Protein AF-A0A9E4ILX6-F1 (afdb_monomer_lite)

Sequence (153 aa):
LDAAVLVVVVAWWTDFLDGRLARKAHRETRLKDWDLRADACLASAMGLGLGLAGYFSWWLVAPLAAVVVANSIRPSNLAVVMAGIGFQYTMFILAMRLWADLWWVSVLHVIIFLVAGWRRLWDVLFPAFWESSGVLVPGRRRHRRLVVDDRAE

Foldseek 3Di:
DVVVLVVVLVVVVVVVVCVVVCLVVVHDDPCVLVVQQVLLVQLLVLLCVCCVVVVDPNVVSVVLSVLSNVCSNPVPFLLSSVVSVVSSLVSSLVSCVVPHPVSVVSVVSVVCCCVVCVCVCVVPSVVSNVVRVVPVPPDDDDDDPPPPPSPPD

Radius of gyration: 16.55 Å; chains: 1; bounding box: 35×44×38 Å

Structure (mmCIF, N/CA/C/O backbone):
data_AF-A0A9E4ILX6-F1
#
_entry.id   AF-A0A9E4ILX6-F1
#
loop_
_atom_site.group_PDB
_atom_site.id
_atom_site.type_symbol
_atom_site.label_atom_id
_atom_site.label_alt_id
_atom_site.label_comp_id
_atom_site.label_asym_id
_atom_site.label_entity_id
_atom_site.label_seq_id
_atom_site.pdbx_PDB_ins_code
_atom_site.Cartn_x
_atom_site.Cartn_y
_atom_site.Cartn_z
_atom_site.occupancy
_atom_site.B_iso_or_equiv
_atom_site.auth_seq_id
_atom_site.auth_comp_id
_atom_site.auth_asym_id
_atom_site.auth_atom_id
_atom_site.pdbx_PDB_model_num
ATOM 1 N N . LEU A 1 1 ? 8.713 -14.358 -12.455 1.00 67.44 1 LEU A N 1
ATOM 2 C CA . LEU A 1 1 ? 8.162 -13.127 -11.849 1.00 67.44 1 LEU A CA 1
ATOM 3 C C . LEU A 1 1 ? 6.789 -13.398 -11.237 1.00 67.44 1 LEU A C 1
ATOM 5 O O . LEU A 1 1 ? 6.551 -12.992 -10.109 1.00 67.44 1 LEU A O 1
ATOM 9 N N . ASP A 1 2 ? 5.958 -14.195 -11.909 1.00 71.81 2 ASP A N 1
ATOM 10 C CA . ASP A 1 2 ? 4.592 -14.553 -11.489 1.00 71.81 2 ASP A CA 1
ATOM 11 C C . ASP A 1 2 ? 4.491 -15.209 -10.103 1.00 71.81 2 ASP A C 1
ATOM 13 O O . ASP A 1 2 ? 3.575 -14.914 -9.344 1.00 71.81 2 ASP A O 1
ATOM 17 N N . ALA A 1 3 ? 5.467 -16.036 -9.709 1.00 77.00 3 ALA A N 1
ATOM 18 C CA . ALA A 1 3 ? 5.494 -16.625 -8.367 1.00 77.00 3 ALA A CA 1
ATOM 19 C C . ALA A 1 3 ? 5.622 -15.565 -7.256 1.00 77.00 3 ALA A C 1
ATOM 21 O O . ALA A 1 3 ? 4.958 -15.674 -6.231 1.00 77.00 3 ALA A O 1
ATOM 22 N N . ALA A 1 4 ? 6.422 -14.513 -7.465 1.00 75.00 4 ALA A N 1
ATOM 23 C CA . ALA A 1 4 ? 6.545 -13.419 -6.501 1.00 75.00 4 ALA A CA 1
ATOM 24 C C . ALA A 1 4 ? 5.233 -12.626 -6.387 1.00 75.00 4 ALA A C 1
ATOM 26 O O . ALA A 1 4 ? 4.855 -12.220 -5.293 1.00 75.00 4 ALA A O 1
ATOM 27 N N . VAL A 1 5 ? 4.505 -12.474 -7.499 1.00 72.88 5 VAL A N 1
ATOM 28 C CA . VAL A 1 5 ? 3.171 -11.853 -7.524 1.00 72.88 5 VAL A CA 1
ATOM 29 C C . VAL A 1 5 ? 2.196 -12.639 -6.667 1.00 72.88 5 VAL A C 1
ATOM 31 O O . VAL A 1 5 ? 1.542 -12.070 -5.797 1.00 72.88 5 VAL A O 1
ATOM 34 N N . LEU A 1 6 ? 2.126 -13.951 -6.889 1.00 78.88 6 LEU A N 1
ATOM 35 C CA . LEU A 1 6 ? 1.248 -14.829 -6.126 1.00 78.88 6 LEU A CA 1
ATOM 36 C C . LEU A 1 6 ? 1.603 -14.802 -4.641 1.00 78.88 6 LEU A C 1
ATOM 38 O O . LEU A 1 6 ? 0.703 -14.707 -3.816 1.00 78.88 6 LEU A O 1
ATOM 42 N N . VAL A 1 7 ? 2.894 -14.799 -4.298 1.00 84.62 7 VAL A N 1
ATOM 43 C CA . VAL A 1 7 ? 3.347 -14.677 -2.906 1.00 84.62 7 VAL A CA 1
ATOM 44 C C . VAL A 1 7 ? 2.884 -13.360 -2.279 1.00 84.62 7 VAL A C 1
ATOM 46 O O . VAL A 1 7 ? 2.348 -13.394 -1.176 1.00 84.62 7 VAL A O 1
ATOM 49 N N . VAL A 1 8 ? 3.022 -12.221 -2.966 1.00 82.38 8 VAL A N 1
ATOM 50 C CA . VAL A 1 8 ? 2.567 -10.916 -2.445 1.00 82.38 8 VAL A CA 1
ATOM 51 C C . VAL A 1 8 ? 1.045 -10.871 -2.296 1.00 82.38 8 VAL A C 1
ATOM 53 O O . VAL A 1 8 ? 0.542 -10.459 -1.254 1.00 82.38 8 VAL A O 1
ATOM 56 N N . VAL A 1 9 ? 0.298 -11.343 -3.298 1.00 83.75 9 VAL A N 1
ATOM 57 C CA . VAL A 1 9 ? -1.174 -11.384 -3.250 1.00 83.75 9 VAL A CA 1
ATOM 58 C C . VAL A 1 9 ? -1.658 -12.275 -2.108 1.00 83.75 9 VAL A C 1
ATOM 60 O O . VAL A 1 9 ? -2.553 -11.875 -1.364 1.00 83.75 9 VAL A O 1
ATOM 63 N N . VAL A 1 10 ? -1.059 -13.458 -1.948 1.00 85.62 10 VAL A N 1
ATOM 64 C CA . VAL A 1 10 ? -1.377 -14.381 -0.853 1.00 85.62 10 VAL A CA 1
ATOM 65 C C . VAL A 1 10 ? -1.015 -13.758 0.491 1.00 85.62 10 VAL A C 1
ATOM 67 O O . VAL A 1 10 ? -1.835 -13.832 1.399 1.00 85.62 10 VAL A O 1
ATOM 70 N N . ALA A 1 11 ? 0.141 -13.098 0.610 1.00 84.88 11 ALA A N 1
ATOM 71 C CA . ALA A 1 11 ? 0.553 -12.419 1.837 1.00 84.88 11 ALA A CA 1
ATOM 72 C C . ALA A 1 11 ? -0.459 -11.339 2.258 1.00 84.88 11 ALA A C 1
ATOM 74 O O . ALA A 1 11 ? -0.912 -11.332 3.404 1.00 84.88 11 ALA A O 1
ATOM 75 N N . TRP A 1 12 ? -0.901 -10.491 1.327 1.00 86.75 12 TRP A N 1
ATOM 76 C CA . TRP A 1 12 ? -1.941 -9.501 1.613 1.00 86.75 12 TRP A CA 1
ATOM 77 C C . TRP A 1 12 ? -3.296 -10.138 1.935 1.00 86.75 12 TRP A C 1
ATOM 79 O O . TRP A 1 12 ? -4.008 -9.665 2.817 1.00 86.75 12 TRP A O 1
ATOM 89 N N . TRP A 1 13 ? -3.672 -11.234 1.270 1.00 85.75 13 TRP A N 1
ATOM 90 C CA . TRP A 1 13 ? -4.895 -11.965 1.624 1.00 85.75 13 TRP A CA 1
ATOM 91 C C . TRP A 1 13 ? -4.824 -12.541 3.036 1.00 85.75 13 TRP A C 1
ATOM 93 O O . TRP A 1 13 ? -5.797 -12.431 3.783 1.00 85.75 13 TRP A O 1
ATOM 103 N N . THR A 1 14 ? -3.689 -13.127 3.417 1.00 84.94 14 THR A N 1
ATOM 104 C CA . THR A 1 14 ? -3.496 -13.647 4.773 1.00 84.94 14 THR A CA 1
ATOM 105 C C . THR A 1 14 ? -3.545 -12.541 5.816 1.00 84.94 14 THR A C 1
ATOM 107 O O . THR A 1 14 ? -4.184 -12.739 6.845 1.00 84.94 14 THR A O 1
ATOM 110 N N . ASP A 1 15 ? -2.972 -11.374 5.526 1.00 81.88 15 ASP A N 1
ATOM 111 C CA . ASP A 1 15 ? -2.997 -10.228 6.434 1.00 81.88 15 ASP A CA 1
ATOM 112 C C . ASP A 1 15 ? -4.426 -9.690 6.652 1.00 81.88 15 ASP A C 1
ATOM 114 O O . ASP A 1 15 ? -4.915 -9.570 7.780 1.00 81.88 15 ASP A O 1
ATOM 118 N N . PHE A 1 16 ? -5.184 -9.515 5.566 1.00 81.62 16 PHE A N 1
ATOM 119 C CA . PHE A 1 16 ? -6.585 -9.102 5.654 1.00 81.62 16 PHE A CA 1
ATOM 120 C C . PHE A 1 16 ? -7.452 -10.080 6.446 1.00 81.62 16 PHE A C 1
ATOM 122 O O . PHE A 1 16 ? -8.331 -9.666 7.217 1.00 81.62 16 PHE A O 1
ATOM 129 N N . LEU A 1 17 ? -7.232 -11.380 6.244 1.00 83.12 17 LEU A N 1
ATOM 130 C CA . LEU A 1 17 ? -7.958 -12.425 6.955 1.00 83.12 17 LEU A CA 1
ATOM 131 C C . LEU A 1 17 ? -7.575 -12.467 8.436 1.00 83.12 17 LEU A C 1
ATOM 133 O O . LEU A 1 17 ? -8.489 -12.530 9.260 1.00 83.12 17 LEU A O 1
ATOM 137 N N . ASP A 1 18 ? -6.288 -12.366 8.782 1.00 81.62 18 ASP A N 1
ATOM 138 C CA . ASP A 1 18 ? -5.831 -12.285 10.177 1.00 81.62 18 ASP A CA 1
ATOM 139 C C . ASP A 1 18 ? -6.491 -11.095 10.882 1.00 81.62 18 ASP A C 1
ATOM 141 O O . ASP A 1 18 ? -7.181 -11.267 11.888 1.00 81.62 18 ASP A O 1
ATOM 145 N N . GLY A 1 19 ? -6.453 -9.906 10.274 1.00 75.38 19 GLY A N 1
ATOM 146 C CA . GLY A 1 19 ? -7.107 -8.725 10.835 1.00 75.38 19 GLY A CA 1
ATOM 147 C C . GLY A 1 19 ? -8.608 -8.924 11.099 1.00 75.38 19 GLY A C 1
ATOM 148 O O . GLY A 1 19 ? -9.125 -8.477 12.128 1.00 75.38 19 GLY A O 1
ATOM 149 N N . ARG A 1 20 ? -9.342 -9.604 10.205 1.00 77.00 20 ARG A N 1
ATOM 150 C CA . ARG A 1 20 ? -10.770 -9.921 10.425 1.00 77.00 20 ARG A CA 1
ATOM 151 C C . ARG A 1 20 ? -10.973 -10.956 11.528 1.00 77.00 20 ARG A C 1
ATOM 153 O O . ARG A 1 20 ? -11.911 -10.814 12.313 1.00 77.00 20 ARG A O 1
ATOM 160 N N . LEU A 1 21 ? -10.144 -11.993 11.570 1.00 81.56 21 LEU A N 1
ATOM 161 C CA . LEU A 1 21 ? -10.230 -13.057 12.569 1.00 81.56 21 LEU A CA 1
ATOM 162 C C . LEU A 1 21 ? -9.880 -12.538 13.967 1.00 81.56 21 LEU A C 1
ATOM 164 O O . LEU A 1 21 ? -10.602 -12.836 14.917 1.00 81.56 21 LEU A O 1
ATOM 168 N N . ALA A 1 22 ? -8.854 -11.698 14.084 1.00 80.31 22 ALA A N 1
ATOM 169 C CA . ALA A 1 22 ? -8.456 -11.041 15.322 1.00 80.31 22 ALA A CA 1
ATOM 170 C C . ALA A 1 22 ? -9.582 -10.175 15.908 1.00 80.31 22 ALA A C 1
ATOM 172 O O . ALA A 1 22 ? -9.896 -10.289 17.096 1.00 80.31 22 ALA A O 1
ATOM 173 N N . ARG A 1 23 ? -10.263 -9.385 15.060 1.00 78.06 23 ARG A N 1
ATOM 174 C CA . ARG A 1 23 ? -11.434 -8.587 15.467 1.00 78.06 23 ARG A CA 1
ATOM 175 C C . ARG A 1 23 ? -12.588 -9.461 15.949 1.00 78.06 23 ARG A C 1
ATOM 177 O O . ARG A 1 23 ? -13.114 -9.216 17.030 1.00 78.06 23 ARG A O 1
ATOM 184 N N . LYS A 1 24 ? -12.924 -10.526 15.210 1.00 81.25 24 LYS A N 1
ATOM 185 C CA . LYS A 1 24 ? -13.954 -11.496 15.629 1.00 81.25 24 LYS A CA 1
ATOM 186 C C . LYS A 1 24 ? -13.611 -12.205 16.939 1.00 81.25 24 LYS A C 1
ATOM 188 O O . LYS A 1 24 ? -14.508 -12.572 17.687 1.00 81.25 24 LYS A O 1
ATOM 193 N N . ALA A 1 25 ? -12.327 -12.419 17.206 1.00 83.75 25 ALA A N 1
ATOM 194 C CA . ALA A 1 25 ? -11.853 -13.052 18.428 1.00 83.75 25 ALA A CA 1
ATOM 195 C C . ALA A 1 25 ? -11.680 -12.068 19.600 1.00 83.75 25 ALA A C 1
ATOM 197 O O . ALA A 1 25 ? -11.290 -12.508 20.681 1.00 83.75 25 ALA A O 1
ATOM 198 N N . HIS A 1 26 ? -11.924 -10.764 19.400 1.00 76.69 26 HIS A N 1
ATOM 199 C CA . HIS A 1 26 ? -11.624 -9.689 20.356 1.00 76.69 26 HIS A CA 1
ATOM 200 C C . HIS A 1 26 ? -10.191 -9.760 20.917 1.00 76.69 26 HIS A C 1
ATOM 202 O O . HIS A 1 26 ? -9.952 -9.496 22.097 1.00 76.69 26 HIS A O 1
ATOM 208 N N . ARG A 1 27 ? -9.225 -10.158 20.079 1.00 77.12 27 ARG A N 1
ATOM 209 C CA . ARG A 1 27 ? -7.813 -10.279 20.458 1.00 77.12 27 ARG A CA 1
ATOM 210 C C . ARG A 1 27 ? -6.978 -9.296 19.659 1.00 77.12 27 ARG A C 1
ATOM 212 O O . ARG A 1 27 ? -7.045 -9.273 18.436 1.00 77.12 27 ARG A O 1
ATOM 219 N N . GLU A 1 28 ? -6.150 -8.525 20.352 1.00 66.62 28 GLU A N 1
ATOM 220 C CA . GLU A 1 28 ? -5.140 -7.702 19.693 1.00 66.62 28 GLU A CA 1
ATOM 221 C C . GLU A 1 28 ? -4.014 -8.581 19.135 1.00 66.62 28 GLU A C 1
ATOM 223 O O . GLU A 1 28 ? -3.480 -9.460 19.822 1.00 66.62 28 GLU A O 1
ATOM 228 N N . THR A 1 29 ? -3.635 -8.340 17.879 1.00 65.00 29 THR A N 1
ATOM 229 C CA . THR A 1 29 ? -2.460 -8.972 17.277 1.00 65.00 29 THR A CA 1
ATOM 230 C C . THR A 1 29 ? -1.199 -8.288 17.799 1.00 65.00 29 THR A C 1
ATOM 232 O O . THR A 1 29 ? -1.069 -7.065 17.782 1.00 65.00 29 THR A O 1
ATOM 235 N N . ARG A 1 30 ? -0.210 -9.077 18.239 1.00 67.12 30 ARG A N 1
ATOM 236 C CA . ARG A 1 30 ? 1.100 -8.550 18.678 1.00 67.12 30 ARG A CA 1
ATOM 237 C C . ARG A 1 30 ? 1.887 -7.867 17.548 1.00 67.12 30 ARG A C 1
ATOM 239 O O . ARG A 1 30 ? 2.872 -7.191 17.816 1.00 67.12 30 ARG A O 1
ATOM 246 N N . LEU A 1 31 ? 1.464 -8.067 16.298 1.00 67.56 31 LEU A N 1
ATOM 247 C CA . LEU A 1 31 ? 2.103 -7.550 15.087 1.00 67.56 31 LEU A CA 1
ATOM 248 C C . LEU A 1 31 ? 1.439 -6.280 14.530 1.00 67.56 31 LEU A C 1
ATOM 250 O O . LEU A 1 31 ? 1.881 -5.787 13.497 1.00 67.56 31 LEU A O 1
ATOM 254 N N . LYS A 1 32 ? 0.436 -5.709 15.214 1.00 69.94 32 LYS A N 1
ATOM 255 C CA . LYS A 1 32 ? -0.336 -4.545 14.738 1.00 69.94 32 LYS A CA 1
ATOM 256 C C . LYS A 1 32 ? 0.532 -3.354 14.301 1.00 69.94 32 LYS A C 1
ATOM 258 O O . LYS A 1 32 ? 0.232 -2.710 13.305 1.00 69.94 32 LYS A O 1
ATOM 263 N N . ASP A 1 33 ? 1.633 -3.091 15.006 1.00 70.00 33 ASP A N 1
ATOM 264 C CA . ASP A 1 33 ? 2.547 -1.982 14.682 1.00 70.00 33 ASP A CA 1
ATOM 265 C C . ASP A 1 33 ? 3.510 -2.292 13.524 1.00 70.00 33 ASP A C 1
ATOM 267 O O . ASP A 1 33 ? 4.117 -1.380 12.954 1.00 70.00 33 ASP A O 1
ATOM 271 N N . TRP A 1 34 ? 3.697 -3.572 13.201 1.00 78.62 34 TRP A N 1
ATOM 272 C CA . TRP A 1 34 ? 4.588 -4.024 12.133 1.00 78.62 34 TRP A CA 1
ATOM 273 C C . TRP A 1 34 ? 3.894 -4.103 10.784 1.00 78.62 34 TRP A C 1
ATOM 275 O O . TRP A 1 34 ? 4.568 -3.918 9.777 1.00 78.62 34 TRP A O 1
ATOM 285 N N . ASP A 1 35 ? 2.580 -4.303 10.778 1.00 77.50 35 ASP A N 1
ATOM 286 C CA . ASP A 1 35 ? 1.757 -4.400 9.576 1.00 77.50 35 ASP A CA 1
ATOM 287 C C . ASP A 1 35 ? 1.927 -3.165 8.667 1.00 77.50 35 ASP A C 1
ATOM 289 O O . ASP A 1 35 ? 2.536 -3.230 7.597 1.00 77.50 35 ASP A O 1
ATOM 293 N N . LEU A 1 36 ? 1.600 -1.978 9.192 1.00 78.06 36 LEU A N 1
ATOM 294 C CA . LEU A 1 36 ? 1.747 -0.712 8.461 1.00 78.06 36 LEU A CA 1
ATOM 295 C C . LEU A 1 36 ? 3.192 -0.438 7.997 1.00 78.06 36 LEU A C 1
ATOM 297 O O . LEU A 1 36 ? 3.417 0.214 6.975 1.00 78.06 36 LEU A O 1
ATOM 301 N N . ARG A 1 37 ? 4.192 -0.902 8.756 1.00 83.94 37 ARG A N 1
ATOM 302 C CA . ARG A 1 37 ? 5.613 -0.718 8.415 1.00 83.94 37 ARG A CA 1
ATOM 303 C C . ARG A 1 37 ? 6.047 -1.660 7.300 1.00 83.94 37 ARG A C 1
ATOM 305 O O . ARG A 1 37 ? 6.794 -1.233 6.421 1.00 83.94 37 ARG A O 1
ATOM 312 N N . ALA A 1 38 ? 5.600 -2.912 7.343 1.00 82.62 38 ALA A N 1
ATOM 313 C CA . ALA A 1 38 ? 5.873 -3.906 6.317 1.00 82.62 38 ALA A CA 1
ATOM 314 C C . ALA A 1 38 ? 5.263 -3.470 4.981 1.00 82.62 38 ALA A C 1
ATOM 316 O O . ALA A 1 38 ? 5.972 -3.441 3.972 1.00 82.62 38 ALA A O 1
ATOM 317 N N . ASP A 1 39 ? 4.013 -3.010 5.008 1.00 82.75 39 ASP A N 1
ATOM 318 C CA . ASP A 1 39 ? 3.318 -2.463 3.846 1.00 82.75 39 ASP A CA 1
ATOM 319 C C . ASP A 1 39 ? 4.030 -1.239 3.259 1.00 82.75 39 ASP A C 1
ATOM 321 O O . ASP A 1 39 ? 4.336 -1.194 2.064 1.00 82.75 39 ASP A O 1
ATOM 325 N N . ALA A 1 40 ? 4.402 -0.276 4.106 1.00 83.50 40 ALA A N 1
ATOM 326 C CA . ALA A 1 40 ? 5.146 0.906 3.680 1.00 83.50 40 ALA A CA 1
ATOM 327 C C . ALA A 1 40 ? 6.519 0.565 3.073 1.00 83.50 40 ALA A C 1
ATOM 329 O O . ALA A 1 40 ? 6.929 1.186 2.084 1.00 83.50 40 ALA A O 1
ATOM 330 N N . CYS A 1 41 ? 7.231 -0.413 3.641 1.00 86.12 41 CYS A N 1
ATOM 331 C CA . CYS A 1 41 ? 8.501 -0.899 3.102 1.00 86.12 41 CYS A CA 1
ATOM 332 C C . CYS A 1 41 ? 8.312 -1.569 1.740 1.00 86.12 41 CYS A C 1
ATOM 334 O O . CYS A 1 41 ? 9.049 -1.249 0.807 1.00 86.12 41 CYS A O 1
ATOM 336 N N . LEU A 1 42 ? 7.320 -2.454 1.608 1.00 84.44 42 LEU A N 1
ATOM 337 C CA . LEU A 1 42 ? 7.017 -3.1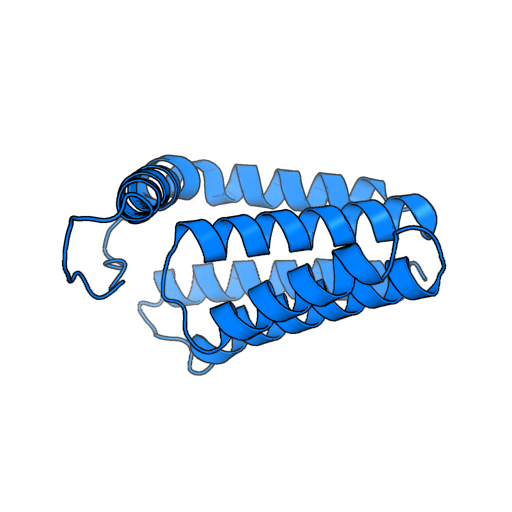31 0.350 1.00 84.44 42 LEU A CA 1
ATOM 338 C C . LEU A 1 42 ? 6.657 -2.113 -0.740 1.00 84.44 42 LEU A C 1
ATOM 340 O O . LEU A 1 42 ? 7.264 -2.125 -1.811 1.00 84.44 42 LEU A O 1
ATOM 344 N N . ALA A 1 43 ? 5.753 -1.177 -0.443 1.00 82.81 43 ALA A N 1
ATOM 345 C CA . ALA A 1 43 ? 5.355 -0.097 -1.347 1.00 82.81 43 ALA A CA 1
ATOM 346 C C . ALA A 1 43 ? 6.556 0.717 -1.849 1.00 82.81 43 ALA A C 1
ATOM 348 O O . ALA A 1 43 ? 6.713 0.969 -3.046 1.00 82.81 43 ALA A O 1
ATOM 349 N N . SER A 1 44 ? 7.423 1.106 -0.914 1.00 86.62 44 SER A N 1
ATOM 350 C CA . SER A 1 44 ? 8.612 1.909 -1.189 1.00 86.62 44 SER A CA 1
ATOM 351 C C . SER A 1 44 ? 9.625 1.144 -2.030 1.00 86.62 44 SER A C 1
ATOM 353 O O . SER A 1 44 ? 10.157 1.695 -2.992 1.00 86.62 44 SER A O 1
ATOM 355 N N . ALA A 1 45 ? 9.855 -0.134 -1.722 1.00 87.38 45 ALA A N 1
ATOM 356 C CA . ALA A 1 45 ? 10.745 -0.995 -2.492 1.00 87.38 45 ALA A CA 1
ATOM 357 C C . ALA A 1 45 ? 10.250 -1.181 -3.934 1.00 87.38 45 ALA A C 1
ATOM 359 O O . ALA A 1 45 ? 11.049 -1.089 -4.866 1.00 87.38 45 ALA A O 1
ATOM 360 N N . MET A 1 46 ? 8.941 -1.372 -4.137 1.00 85.69 46 MET A N 1
ATOM 361 C CA . MET A 1 46 ? 8.359 -1.483 -5.479 1.00 85.69 46 MET A CA 1
ATOM 362 C C . MET A 1 46 ? 8.497 -0.181 -6.266 1.00 85.69 46 MET A C 1
ATOM 364 O O . MET A 1 46 ? 8.951 -0.206 -7.409 1.00 85.69 46 MET A O 1
ATOM 368 N N . GLY A 1 47 ? 8.170 0.960 -5.652 1.00 85.31 47 GLY A N 1
ATOM 369 C CA . GLY A 1 47 ? 8.340 2.264 -6.287 1.00 85.31 47 GLY A CA 1
ATOM 370 C C . GLY A 1 47 ? 9.797 2.527 -6.676 1.00 85.31 47 GLY A C 1
ATOM 371 O O . GLY A 1 47 ? 10.081 2.877 -7.821 1.00 85.31 47 GLY A O 1
ATOM 372 N N . LEU A 1 48 ? 10.735 2.321 -5.748 1.00 88.06 48 LEU A N 1
ATOM 373 C CA . LEU A 1 48 ? 12.164 2.491 -6.017 1.00 88.06 48 LEU A CA 1
ATOM 374 C C . LEU A 1 48 ? 12.648 1.542 -7.118 1.00 88.06 48 LEU A C 1
ATOM 376 O O . LEU A 1 48 ? 13.378 1.979 -8.003 1.00 88.06 48 LEU A O 1
ATOM 380 N N . GLY A 1 49 ? 12.201 0.283 -7.116 1.00 85.69 49 GLY A N 1
ATOM 381 C CA . GLY A 1 49 ? 12.502 -0.679 -8.176 1.00 85.69 49 GLY A CA 1
ATOM 382 C C . GLY A 1 49 ? 12.022 -0.206 -9.551 1.00 85.69 49 GLY A C 1
ATOM 383 O O . GLY A 1 49 ? 12.785 -0.252 -10.515 1.00 85.69 49 GLY A O 1
ATOM 384 N N . LEU A 1 50 ? 10.800 0.329 -9.637 1.00 84.50 50 LEU A N 1
ATOM 385 C CA . LEU A 1 50 ? 10.270 0.911 -10.875 1.00 84.50 50 LEU A CA 1
ATOM 386 C C . LEU A 1 50 ? 11.033 2.167 -11.312 1.00 84.50 50 LEU A C 1
ATOM 388 O O . LEU A 1 50 ? 11.262 2.361 -12.506 1.00 84.50 50 LEU A O 1
ATOM 392 N N . GLY A 1 51 ? 11.447 3.004 -10.358 1.00 86.31 51 GLY A N 1
ATOM 393 C CA . GLY A 1 51 ? 12.272 4.181 -10.625 1.00 86.31 51 GLY A CA 1
ATOM 394 C C . GLY A 1 51 ? 13.659 3.815 -11.159 1.00 86.31 51 GLY A C 1
ATOM 395 O O . GLY A 1 51 ? 14.105 4.372 -12.159 1.00 86.31 51 GLY A O 1
ATOM 396 N N . LEU A 1 52 ? 14.319 2.832 -10.542 1.00 87.12 52 LEU A N 1
ATOM 397 C CA . LEU A 1 52 ? 15.622 2.320 -10.983 1.00 87.12 52 LEU A CA 1
ATOM 398 C C . LEU A 1 52 ? 15.547 1.635 -12.352 1.00 87.12 52 LEU A C 1
ATOM 400 O O . LEU A 1 52 ? 16.488 1.729 -13.134 1.00 87.12 52 LEU A O 1
ATOM 404 N N . ALA A 1 53 ? 14.423 0.992 -12.663 1.00 85.38 53 ALA A N 1
ATOM 405 C CA . ALA A 1 53 ? 14.165 0.412 -13.976 1.00 85.38 53 ALA A CA 1
ATOM 406 C C . ALA A 1 53 ? 13.763 1.452 -15.046 1.00 85.38 53 ALA A C 1
ATOM 408 O O . ALA A 1 53 ? 13.495 1.080 -16.186 1.00 85.38 53 ALA A O 1
ATOM 409 N N . GLY A 1 54 ? 13.722 2.745 -14.702 1.00 86.12 54 GLY A N 1
ATOM 410 C CA . GLY A 1 54 ? 13.481 3.839 -15.645 1.00 86.12 54 GLY A CA 1
ATOM 411 C C . GLY A 1 54 ? 12.012 4.083 -15.997 1.00 86.12 54 GLY A C 1
ATOM 412 O O . GLY A 1 54 ? 11.733 4.929 -16.843 1.00 86.12 54 GLY A O 1
ATOM 413 N N . TYR A 1 55 ? 11.065 3.397 -15.348 1.00 85.81 55 TYR A N 1
ATOM 414 C CA . TYR A 1 55 ? 9.631 3.619 -15.581 1.00 85.81 55 TYR A CA 1
ATOM 415 C C . TYR A 1 55 ? 9.130 4.923 -14.954 1.00 85.81 55 TYR A C 1
ATOM 417 O O . TYR A 1 55 ? 8.181 5.526 -15.450 1.00 85.81 55 TYR A O 1
ATOM 425 N N . PHE A 1 56 ? 9.778 5.372 -13.878 1.00 86.38 56 PHE A N 1
ATOM 426 C CA . PHE A 1 56 ? 9.485 6.638 -13.215 1.00 86.38 56 PHE A CA 1
ATOM 427 C C . PHE A 1 56 ? 10.765 7.408 -12.919 1.00 86.38 56 PHE A C 1
ATOM 429 O O . PHE A 1 56 ? 11.827 6.832 -12.695 1.00 86.38 56 PHE A O 1
ATOM 436 N N . SER A 1 57 ? 10.653 8.734 -12.851 1.00 87.88 57 SER A N 1
ATOM 437 C CA . SER A 1 57 ? 11.756 9.569 -12.384 1.00 87.88 57 SER A CA 1
ATOM 438 C C . SER A 1 57 ? 12.037 9.277 -10.910 1.00 87.88 57 SER A C 1
ATOM 440 O O . SER A 1 57 ? 11.173 9.471 -10.050 1.00 87.88 57 SER A O 1
ATOM 442 N N . TRP A 1 58 ? 13.252 8.825 -10.601 1.00 86.38 58 TRP A N 1
ATOM 443 C CA . TRP A 1 58 ? 13.649 8.475 -9.235 1.00 86.38 58 TRP A CA 1
ATOM 444 C C . TRP A 1 58 ? 13.535 9.661 -8.268 1.00 86.38 58 TRP A C 1
ATOM 446 O O . TRP A 1 58 ? 13.201 9.473 -7.100 1.00 86.38 58 TRP A O 1
ATOM 456 N N . TRP A 1 59 ? 13.716 10.885 -8.774 1.00 86.94 59 TRP A N 1
ATOM 457 C CA . TRP A 1 59 ? 13.533 12.133 -8.033 1.00 86.94 59 TRP A CA 1
ATOM 458 C C . TRP A 1 59 ? 12.105 12.337 -7.526 1.00 86.94 59 TRP A C 1
ATOM 460 O O . TRP A 1 59 ? 11.904 13.071 -6.568 1.00 86.94 59 TRP A O 1
ATOM 470 N N . LEU A 1 60 ? 11.114 11.711 -8.165 1.00 85.25 60 LEU A N 1
ATOM 471 C CA . LEU A 1 60 ? 9.714 11.767 -7.750 1.00 85.25 60 LEU A CA 1
ATOM 472 C C . LEU A 1 60 ? 9.375 10.613 -6.803 1.00 85.25 60 LEU A C 1
ATOM 474 O O . LEU A 1 60 ? 8.695 10.805 -5.798 1.00 85.25 60 LEU A O 1
ATOM 478 N N . VAL A 1 61 ? 9.886 9.416 -7.093 1.00 87.00 61 VAL A N 1
ATOM 479 C CA . VAL A 1 61 ? 9.549 8.217 -6.321 1.00 87.00 61 VAL A CA 1
ATOM 480 C C . VAL A 1 61 ? 10.274 8.159 -4.977 1.00 87.00 61 VAL A C 1
ATOM 482 O O . VAL A 1 61 ? 9.669 7.764 -3.983 1.00 87.00 61 VAL A O 1
ATOM 485 N N . ALA A 1 62 ? 11.537 8.588 -4.903 1.00 88.12 62 ALA A N 1
ATOM 486 C CA . ALA A 1 62 ? 12.308 8.529 -3.662 1.00 88.12 62 ALA A CA 1
ATOM 487 C C . ALA A 1 62 ? 11.734 9.429 -2.546 1.00 88.12 62 ALA A C 1
ATOM 489 O O . ALA A 1 62 ? 11.577 8.934 -1.426 1.00 88.12 62 ALA A O 1
ATOM 490 N N . PRO A 1 63 ? 11.335 10.694 -2.802 1.00 87.88 63 PRO A N 1
ATOM 491 C CA . PRO A 1 63 ? 10.660 11.505 -1.789 1.00 87.88 63 PRO A CA 1
ATOM 492 C C . PRO A 1 63 ? 9.314 10.920 -1.356 1.00 87.88 63 PRO A C 1
ATOM 494 O O . PRO A 1 63 ? 9.008 10.926 -0.166 1.00 87.88 63 PRO A O 1
ATOM 497 N N . LEU A 1 64 ? 8.523 10.379 -2.290 1.00 85.88 64 LEU A N 1
ATOM 498 C CA . LEU A 1 64 ? 7.240 9.741 -1.969 1.00 85.88 64 LEU A CA 1
ATOM 499 C C . LEU A 1 64 ? 7.432 8.513 -1.072 1.00 85.88 64 LEU A C 1
ATOM 501 O O . LEU A 1 64 ? 6.774 8.404 -0.039 1.00 85.88 64 LEU A O 1
ATOM 505 N N . ALA A 1 65 ? 8.382 7.641 -1.412 1.00 87.19 65 ALA A N 1
ATOM 506 C CA . ALA A 1 65 ? 8.763 6.500 -0.586 1.00 87.19 65 ALA A CA 1
ATOM 507 C C . ALA A 1 65 ? 9.206 6.944 0.820 1.00 87.19 65 ALA A C 1
ATOM 509 O O . ALA A 1 65 ? 8.740 6.402 1.821 1.00 87.19 65 ALA A O 1
ATOM 510 N N . ALA A 1 66 ? 10.037 7.988 0.916 1.00 88.12 66 ALA A N 1
ATOM 511 C CA . ALA A 1 66 ? 10.477 8.530 2.200 1.00 88.12 66 ALA A CA 1
ATOM 512 C C . ALA A 1 66 ? 9.304 9.044 3.053 1.00 88.12 66 ALA A C 1
ATOM 514 O O . ALA A 1 66 ? 9.265 8.780 4.255 1.00 88.12 66 ALA A O 1
ATOM 515 N N . VAL A 1 67 ? 8.326 9.727 2.447 1.00 86.56 67 VAL A N 1
ATOM 516 C CA . VAL A 1 67 ? 7.112 10.192 3.142 1.00 86.56 67 VAL A CA 1
ATOM 517 C C . VAL A 1 67 ? 6.276 9.014 3.645 1.00 86.56 67 VAL A C 1
ATOM 519 O O . VAL A 1 67 ? 5.833 9.032 4.795 1.00 86.56 67 VAL A O 1
ATOM 522 N N . VAL A 1 68 ? 6.092 7.976 2.825 1.00 85.69 68 VAL A N 1
ATOM 523 C CA . VAL A 1 68 ? 5.328 6.773 3.196 1.00 85.69 68 VAL A CA 1
ATOM 524 C C . VAL A 1 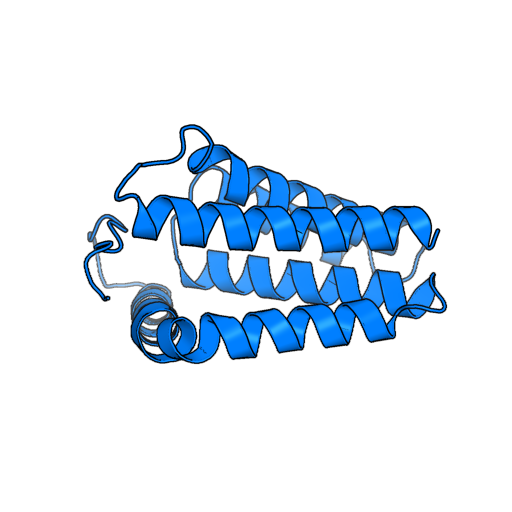68 ? 5.996 6.031 4.360 1.00 85.69 68 VAL A C 1
ATOM 52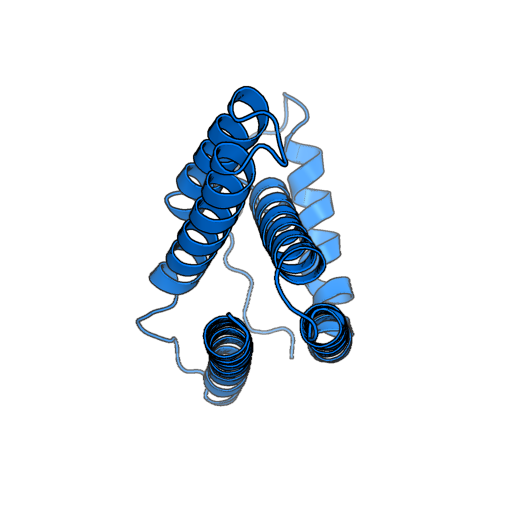6 O O . VAL A 1 68 ? 5.327 5.721 5.347 1.00 85.69 68 VAL A O 1
ATOM 529 N N . VAL A 1 69 ? 7.316 5.824 4.310 1.00 86.50 69 VAL A N 1
ATOM 530 C CA . VAL A 1 69 ? 8.075 5.192 5.406 1.00 86.50 69 VAL A CA 1
ATOM 531 C C . VAL A 1 69 ? 8.069 6.058 6.667 1.00 86.50 69 VAL A C 1
ATOM 533 O O . VAL A 1 69 ? 7.840 5.556 7.765 1.00 86.50 69 VAL A O 1
ATOM 536 N N . ALA A 1 70 ? 8.278 7.370 6.550 1.00 86.19 70 ALA A N 1
ATOM 537 C CA . ALA A 1 70 ? 8.267 8.255 7.714 1.00 86.19 70 ALA A CA 1
ATOM 538 C C . ALA A 1 70 ? 6.902 8.236 8.423 1.00 86.19 70 ALA A C 1
ATOM 540 O O . ALA A 1 70 ? 6.836 8.186 9.657 1.00 86.19 70 ALA A O 1
ATOM 541 N N . ASN A 1 71 ? 5.813 8.220 7.650 1.00 81.69 71 ASN A N 1
ATOM 542 C CA . ASN A 1 71 ? 4.461 8.192 8.192 1.00 81.69 71 ASN A CA 1
ATOM 543 C C . ASN A 1 71 ? 4.062 6.813 8.753 1.00 81.69 71 ASN A C 1
ATOM 545 O O . ASN A 1 71 ? 3.210 6.761 9.635 1.00 81.69 71 ASN A O 1
ATOM 549 N N . SER A 1 72 ? 4.685 5.708 8.327 1.00 82.44 72 SER A N 1
ATOM 550 C CA . SER A 1 72 ? 4.435 4.388 8.933 1.00 82.44 72 SER A CA 1
ATOM 551 C C . SER A 1 72 ? 5.112 4.215 10.297 1.00 82.44 72 SER A C 1
ATOM 553 O O . SER A 1 72 ? 4.620 3.479 11.153 1.00 82.44 72 SER A O 1
ATOM 555 N N . ILE A 1 73 ? 6.214 4.930 10.549 1.00 83.50 73 ILE A N 1
ATOM 556 C CA . ILE A 1 73 ? 6.895 4.927 11.854 1.00 83.50 73 ILE A CA 1
ATOM 557 C C . ILE A 1 73 ? 6.128 5.791 12.861 1.00 83.50 73 ILE A C 1
ATOM 559 O O . ILE A 1 73 ? 6.017 5.435 14.037 1.00 83.50 73 ILE A O 1
ATOM 563 N N . ARG A 1 74 ? 5.619 6.944 12.413 1.00 82.12 74 ARG A N 1
ATOM 564 C CA . ARG A 1 74 ? 4.849 7.886 13.236 1.00 82.12 74 ARG A CA 1
ATOM 565 C C . ARG A 1 74 ? 3.610 8.361 12.473 1.00 82.12 74 ARG A C 1
ATOM 567 O O . ARG A 1 74 ? 3.646 9.462 11.917 1.00 82.12 74 ARG A O 1
ATOM 574 N N . PRO A 1 75 ? 2.515 7.577 12.478 1.00 76.62 75 PRO A N 1
ATOM 575 C CA . PRO A 1 75 ? 1.278 7.969 11.819 1.00 76.62 75 PRO A CA 1
ATOM 576 C C . PRO A 1 75 ? 0.723 9.214 12.507 1.00 76.62 75 PRO A C 1
ATOM 578 O O . PRO A 1 75 ? 0.223 9.172 13.631 1.00 76.62 75 PRO A O 1
ATOM 581 N N . SER A 1 76 ? 0.881 10.351 11.839 1.00 72.69 76 SER A N 1
ATOM 582 C CA . SER A 1 76 ? 0.513 11.666 12.377 1.00 72.69 76 SER A CA 1
ATOM 583 C C . SER A 1 76 ? -0.782 12.197 11.771 1.00 72.69 76 SER A C 1
ATOM 585 O O . SER A 1 76 ? -1.458 13.019 12.387 1.00 72.69 76 SER A O 1
ATOM 587 N N . ASN A 1 77 ? -1.146 11.705 10.583 1.00 77.50 77 ASN A N 1
ATOM 588 C CA . ASN A 1 77 ? -2.332 12.117 9.850 1.00 77.50 77 ASN A CA 1
ATOM 589 C C . ASN A 1 77 ? -2.879 10.944 9.018 1.00 77.50 77 ASN A C 1
ATOM 591 O O . ASN A 1 77 ? -2.170 10.391 8.172 1.00 77.50 77 ASN A O 1
ATOM 595 N N . LEU A 1 78 ? -4.150 10.589 9.234 1.00 79.31 78 LEU A N 1
ATOM 596 C CA . LEU A 1 78 ? -4.810 9.497 8.517 1.00 79.31 78 LEU A CA 1
ATOM 597 C C . LEU A 1 78 ? -4.900 9.756 7.007 1.00 79.31 78 LEU A C 1
ATOM 599 O O . LEU A 1 78 ? -4.779 8.815 6.230 1.00 79.31 78 LEU A O 1
ATOM 603 N N . ALA A 1 79 ? -5.032 11.011 6.572 1.00 79.12 79 ALA A N 1
ATOM 604 C CA . ALA A 1 79 ? -5.049 11.353 5.152 1.00 79.12 79 ALA A CA 1
ATOM 605 C C . ALA A 1 79 ? -3.733 10.974 4.460 1.00 79.12 79 ALA A C 1
ATOM 607 O O . ALA A 1 79 ? -3.743 10.423 3.361 1.00 79.12 79 ALA A O 1
ATOM 608 N N . VAL A 1 80 ? -2.601 11.186 5.138 1.00 79.44 80 VAL A N 1
ATOM 609 C CA . VAL A 1 80 ? -1.279 10.789 4.630 1.00 79.44 80 VAL A CA 1
ATOM 610 C C . VAL A 1 80 ? -1.129 9.264 4.648 1.00 79.44 80 VAL A C 1
ATOM 612 O O . VAL A 1 80 ? -0.529 8.701 3.737 1.00 79.44 80 VAL A O 1
ATOM 615 N N . VAL A 1 81 ? -1.707 8.575 5.641 1.00 80.88 81 VAL A N 1
ATOM 616 C CA . VAL A 1 81 ? -1.721 7.100 5.680 1.00 80.88 81 VAL A CA 1
ATOM 617 C C . VAL A 1 81 ? -2.511 6.544 4.493 1.00 80.88 81 VAL A C 1
ATOM 619 O O . VAL A 1 81 ? -2.001 5.700 3.763 1.00 80.88 81 VAL A O 1
ATOM 622 N N . MET A 1 82 ? -3.718 7.058 4.238 1.00 81.81 82 MET A N 1
ATOM 623 C CA . MET A 1 82 ? -4.546 6.610 3.114 1.00 81.81 82 MET A CA 1
ATOM 624 C C . MET A 1 82 ? -3.921 6.936 1.755 1.00 81.81 82 MET A C 1
ATOM 626 O O . MET A 1 82 ? -3.977 6.107 0.849 1.00 81.81 82 MET A O 1
ATOM 630 N N . ALA A 1 83 ? -3.274 8.097 1.619 1.00 81.75 83 ALA A N 1
ATOM 631 C CA . ALA A 1 83 ? -2.501 8.422 0.423 1.00 81.75 83 ALA A CA 1
ATOM 632 C C . ALA A 1 83 ? -1.343 7.431 0.207 1.00 81.75 83 ALA A C 1
ATOM 634 O O . ALA A 1 83 ? -1.107 7.006 -0.923 1.00 81.75 83 ALA A O 1
ATOM 635 N N . GLY A 1 84 ? -0.667 7.011 1.283 1.00 82.06 84 GLY A N 1
ATOM 636 C CA . GLY A 1 84 ? 0.374 5.982 1.236 1.00 82.06 84 GLY A CA 1
ATOM 637 C C . GLY A 1 84 ? -0.148 4.617 0.782 1.00 82.06 84 GLY A C 1
ATOM 638 O O . GLY A 1 84 ? 0.461 3.995 -0.086 1.00 82.06 84 GLY A O 1
ATOM 639 N N . ILE A 1 85 ? -1.313 4.196 1.282 1.00 82.25 85 ILE A N 1
ATOM 640 C CA . ILE A 1 85 ? -1.987 2.964 0.836 1.00 82.25 85 ILE A CA 1
ATOM 641 C C . ILE A 1 85 ? -2.341 3.057 -0.658 1.00 82.25 85 ILE A C 1
ATOM 643 O O . ILE A 1 85 ? -2.084 2.132 -1.427 1.00 82.25 85 ILE A O 1
ATOM 647 N N . GLY A 1 86 ? -2.885 4.195 -1.105 1.00 84.12 86 GLY A N 1
ATOM 648 C CA . GLY A 1 86 ? -3.178 4.427 -2.522 1.00 84.12 86 GLY A CA 1
ATOM 649 C C . GLY A 1 86 ? -1.925 4.353 -3.401 1.00 84.12 86 GLY A C 1
ATOM 650 O O . GLY A 1 86 ? -1.937 3.706 -4.452 1.00 84.12 86 GLY A O 1
ATOM 651 N N . PHE A 1 87 ? -0.823 4.957 -2.950 1.00 84.19 87 PHE A N 1
ATOM 652 C CA . PHE A 1 87 ? 0.477 4.871 -3.614 1.00 84.19 87 PHE A CA 1
ATOM 653 C C . PHE A 1 87 ? 0.971 3.420 -3.715 1.00 84.19 87 PHE A C 1
ATOM 655 O O . PHE A 1 87 ? 1.367 2.995 -4.800 1.00 84.19 87 PHE A O 1
ATOM 662 N N . GLN A 1 88 ? 0.877 2.641 -2.633 1.00 84.19 88 GLN A N 1
ATOM 663 C CA . GLN A 1 88 ? 1.262 1.226 -2.597 1.00 84.19 88 GLN A CA 1
ATOM 664 C C . GLN A 1 88 ? 0.517 0.394 -3.643 1.00 84.19 88 GLN A C 1
ATOM 666 O O . GLN A 1 88 ? 1.158 -0.249 -4.477 1.00 84.19 88 GLN A O 1
ATOM 671 N N . TYR A 1 89 ? -0.819 0.441 -3.651 1.00 83.75 89 TYR A N 1
ATOM 672 C CA . TYR A 1 89 ? -1.614 -0.310 -4.628 1.00 83.75 89 TYR A CA 1
ATOM 673 C C . TYR A 1 89 ? -1.353 0.153 -6.063 1.00 83.75 89 TYR A C 1
ATOM 675 O O . TYR A 1 89 ? -1.301 -0.674 -6.973 1.00 83.75 89 TYR A O 1
ATOM 683 N N . THR A 1 90 ? -1.124 1.451 -6.272 1.00 85.38 90 THR A N 1
ATOM 684 C CA . THR A 1 90 ? -0.791 1.994 -7.596 1.00 85.38 90 THR A CA 1
ATOM 685 C C . THR A 1 90 ? 0.547 1.448 -8.095 1.00 85.38 90 THR A C 1
ATOM 687 O O . THR A 1 90 ? 0.616 0.932 -9.210 1.00 85.38 90 THR A O 1
ATOM 690 N N . MET A 1 91 ? 1.600 1.498 -7.270 1.00 84.12 91 MET A N 1
ATOM 691 C CA . MET A 1 91 ? 2.914 0.945 -7.621 1.00 84.12 91 MET A CA 1
ATOM 692 C C . MET A 1 91 ? 2.849 -0.565 -7.850 1.00 84.12 91 MET A C 1
ATOM 694 O O . MET A 1 91 ? 3.472 -1.062 -8.786 1.00 84.12 91 MET A O 1
ATOM 698 N N . PHE A 1 92 ? 2.061 -1.288 -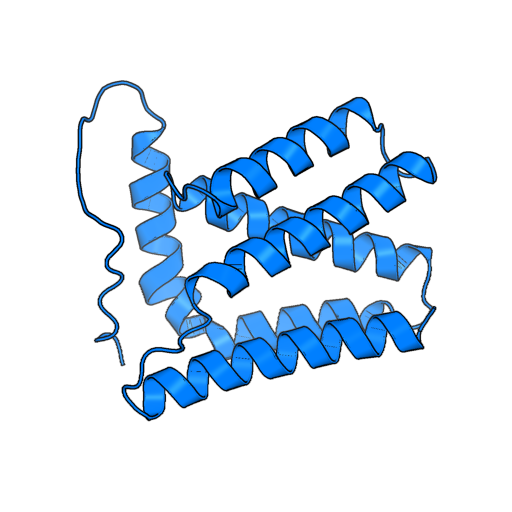7.050 1.00 84.38 92 PHE A N 1
ATOM 699 C CA . PHE A 1 92 ? 1.854 -2.720 -7.232 1.00 84.38 92 PHE A CA 1
ATOM 700 C C . PHE A 1 92 ? 1.197 -3.028 -8.580 1.00 84.38 92 PHE A C 1
ATOM 702 O O . PHE A 1 92 ? 1.776 -3.761 -9.377 1.00 84.38 92 PHE A O 1
ATOM 709 N N . ILE A 1 93 ? 0.046 -2.420 -8.887 1.00 84.25 93 ILE A N 1
ATOM 710 C CA . ILE A 1 93 ? -0.657 -2.631 -10.163 1.00 84.25 93 ILE A CA 1
ATOM 711 C C . ILE A 1 93 ? 0.249 -2.288 -11.349 1.00 84.25 93 ILE A C 1
ATOM 713 O O . ILE A 1 93 ? 0.291 -3.035 -12.325 1.00 84.25 93 ILE A O 1
ATOM 717 N N . LEU A 1 94 ? 0.999 -1.187 -11.269 1.00 83.44 94 LEU A N 1
ATOM 718 C CA . LEU A 1 94 ? 1.913 -0.771 -12.333 1.00 83.44 94 LEU A CA 1
ATOM 719 C C . LEU A 1 94 ? 3.074 -1.750 -12.511 1.00 83.44 94 LEU A C 1
ATOM 721 O O . LEU A 1 94 ? 3.341 -2.164 -13.637 1.00 83.44 94 LEU A O 1
ATOM 725 N N . ALA A 1 95 ? 3.722 -2.170 -11.422 1.00 80.81 95 ALA A N 1
ATOM 726 C CA . ALA A 1 95 ? 4.770 -3.186 -11.478 1.00 80.81 95 ALA A CA 1
ATOM 727 C C . ALA A 1 95 ? 4.258 -4.479 -12.112 1.00 80.81 95 ALA A C 1
ATOM 729 O O . ALA A 1 95 ? 4.926 -5.062 -12.965 1.00 80.81 95 ALA A O 1
ATOM 730 N N . MET A 1 96 ? 3.043 -4.891 -11.754 1.00 82.94 96 MET A N 1
ATOM 731 C CA . MET A 1 96 ? 2.427 -6.083 -12.322 1.00 82.94 96 MET A CA 1
ATOM 732 C C . MET A 1 96 ? 2.099 -5.904 -13.800 1.00 82.94 96 MET A C 1
ATOM 734 O O . MET A 1 96 ? 2.424 -6.771 -14.604 1.00 82.94 96 MET A O 1
ATOM 738 N N . ARG A 1 97 ? 1.512 -4.766 -14.183 1.00 83.38 97 ARG A N 1
ATOM 739 C CA . ARG A 1 97 ? 1.147 -4.472 -15.574 1.00 83.38 97 ARG A CA 1
ATOM 740 C C . ARG A 1 97 ? 2.342 -4.498 -16.518 1.00 83.38 97 ARG A C 1
ATOM 742 O O . ARG A 1 97 ? 2.169 -4.838 -17.691 1.00 83.38 97 ARG A O 1
ATOM 749 N N . LEU A 1 98 ? 3.503 -4.088 -16.019 1.00 81.19 98 LEU A N 1
ATOM 750 C CA . LEU A 1 98 ? 4.729 -4.006 -16.795 1.00 81.19 98 LEU A CA 1
ATOM 751 C C . LEU A 1 98 ? 5.446 -5.356 -16.883 1.00 81.19 98 LEU A C 1
ATOM 753 O O . LEU A 1 98 ? 6.073 -5.617 -17.906 1.00 81.19 98 LEU A O 1
ATOM 757 N N . TRP A 1 99 ? 5.428 -6.174 -15.824 1.00 73.62 99 TRP A N 1
ATOM 758 C CA . TRP A 1 99 ? 6.359 -7.306 -15.694 1.00 73.62 99 TRP A CA 1
ATOM 759 C C . TRP A 1 99 ? 5.693 -8.690 -15.595 1.00 73.62 99 TRP A C 1
ATOM 761 O O . TRP A 1 99 ? 6.412 -9.690 -15.620 1.00 73.62 99 TRP A O 1
ATOM 771 N N . ALA A 1 100 ? 4.364 -8.781 -15.469 1.00 76.56 100 ALA A N 1
ATOM 772 C CA . ALA A 1 100 ? 3.654 -10.049 -15.290 1.00 76.56 100 ALA A CA 1
ATOM 773 C C . ALA A 1 100 ? 2.425 -10.179 -16.206 1.00 76.56 100 ALA A C 1
ATOM 775 O O . ALA A 1 100 ? 1.585 -9.279 -16.292 1.00 76.56 100 ALA A O 1
ATOM 776 N N . ASP A 1 101 ? 2.252 -11.356 -16.807 1.00 80.94 101 ASP A N 1
ATOM 777 C CA . ASP A 1 101 ? 1.064 -11.677 -17.614 1.00 80.94 101 ASP A CA 1
ATOM 778 C C . ASP A 1 101 ? -0.207 -11.755 -16.749 1.00 80.94 101 ASP A C 1
ATOM 780 O O . ASP A 1 101 ? -1.325 -11.508 -17.207 1.00 80.94 101 ASP A O 1
ATOM 784 N N . LEU A 1 102 ? -0.030 -12.019 -15.452 1.00 80.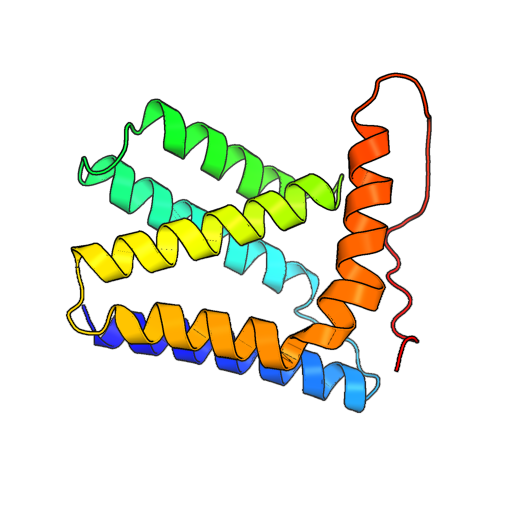25 102 LEU A N 1
ATOM 785 C CA . LEU A 1 102 ? -1.086 -12.087 -14.442 1.00 80.25 102 LEU A CA 1
ATOM 786 C C . LEU A 1 102 ? -1.428 -10.729 -13.812 1.00 80.25 102 LEU A C 1
ATOM 788 O O . LEU A 1 102 ? -1.969 -10.677 -12.708 1.00 80.25 102 LEU A O 1
ATOM 792 N N . TRP A 1 103 ? -1.152 -9.609 -14.484 1.00 81.75 103 TRP A N 1
ATOM 793 C CA . TRP A 1 103 ? -1.440 -8.279 -13.935 1.00 81.75 103 TRP A CA 1
ATOM 794 C C . TRP A 1 103 ? -2.904 -8.089 -13.514 1.00 81.75 103 TRP A C 1
ATOM 796 O O . TRP A 1 103 ? -3.180 -7.401 -12.534 1.00 81.75 103 TRP A O 1
ATOM 806 N N . TRP A 1 104 ? -3.851 -8.741 -14.191 1.00 83.62 104 TRP A N 1
ATOM 807 C CA . TRP A 1 104 ? -5.275 -8.690 -13.853 1.00 83.62 104 TRP A CA 1
ATOM 808 C C . TRP A 1 104 ? -5.578 -9.268 -12.459 1.00 83.62 104 TRP A C 1
ATOM 810 O O . TRP A 1 104 ? -6.549 -8.849 -11.831 1.00 83.62 104 TRP A O 1
ATOM 820 N N . VAL A 1 105 ? -4.726 -10.156 -11.926 1.00 83.50 105 VAL A N 1
ATOM 821 C CA . VAL A 1 105 ? -4.836 -10.676 -10.551 1.00 83.50 105 VAL A CA 1
ATOM 822 C C . VAL A 1 105 ? -4.675 -9.546 -9.533 1.00 83.50 105 VAL A C 1
ATOM 824 O O . VAL A 1 105 ? -5.378 -9.530 -8.527 1.00 83.50 105 VAL A O 1
ATOM 827 N N . SER A 1 106 ? -3.817 -8.556 -9.807 1.00 81.75 106 SER A N 1
ATOM 828 C CA . SER A 1 106 ? -3.653 -7.383 -8.935 1.00 81.75 106 SER A CA 1
ATOM 829 C C . SER A 1 106 ? -4.896 -6.489 -8.913 1.00 81.75 106 SER A C 1
ATOM 831 O O . SER A 1 106 ? -5.299 -6.007 -7.856 1.00 81.75 106 SER A O 1
ATOM 833 N N . VAL A 1 107 ? -5.564 -6.336 -10.058 1.00 85.00 107 VAL A N 1
ATOM 834 C CA . VAL A 1 107 ? -6.832 -5.600 -10.150 1.00 85.00 107 VAL A CA 1
ATOM 835 C C . VAL A 1 107 ? -7.933 -6.348 -9.407 1.00 85.00 107 VAL A C 1
ATOM 837 O O . VAL A 1 107 ? -8.639 -5.756 -8.592 1.00 85.00 107 VAL A O 1
ATOM 840 N N . LEU A 1 108 ? -8.047 -7.660 -9.634 1.00 88.38 108 LEU A N 1
ATOM 841 C CA . LEU A 1 108 ? -9.014 -8.503 -8.937 1.00 88.38 108 LEU A CA 1
ATOM 842 C C . LEU A 1 108 ? -8.795 -8.467 -7.418 1.00 88.38 108 LEU A C 1
ATOM 844 O O . LEU A 1 108 ? -9.757 -8.347 -6.664 1.00 88.38 108 LEU A O 1
ATOM 848 N N . HIS A 1 109 ? -7.538 -8.507 -6.974 1.00 86.38 109 HIS A N 1
ATOM 849 C CA . HIS A 1 109 ? -7.159 -8.371 -5.572 1.00 86.38 109 HIS A CA 1
ATOM 850 C C . HIS A 1 109 ? -7.696 -7.064 -4.960 1.00 86.38 109 HIS A C 1
ATOM 852 O O . HIS A 1 109 ? -8.363 -7.108 -3.926 1.00 86.38 109 HIS A O 1
ATOM 858 N N . VAL A 1 110 ? -7.485 -5.919 -5.620 1.00 86.94 110 VAL A N 1
ATOM 859 C CA . VAL A 1 110 ? -7.998 -4.621 -5.145 1.00 86.94 110 VAL A CA 1
ATOM 860 C C . VAL A 1 110 ? -9.526 -4.600 -5.106 1.00 86.94 110 VAL A C 1
ATOM 862 O O . VAL A 1 110 ? -10.106 -4.128 -4.129 1.00 86.94 110 VAL A O 1
ATOM 865 N N . ILE A 1 111 ? -10.193 -5.156 -6.122 1.00 88.75 111 ILE A N 1
ATOM 866 C CA . ILE A 1 111 ? -11.660 -5.257 -6.148 1.00 88.75 111 ILE A CA 1
ATOM 867 C C . ILE A 1 111 ? -12.165 -6.083 -4.960 1.00 88.75 111 ILE A C 1
ATOM 869 O O . ILE A 1 111 ? -13.085 -5.648 -4.269 1.00 88.75 111 ILE A O 1
ATOM 873 N N . ILE A 1 112 ? -11.554 -7.238 -4.680 1.00 88.81 112 ILE A N 1
ATOM 874 C CA . ILE A 1 112 ? -11.935 -8.093 -3.546 1.00 88.81 112 ILE A CA 1
ATOM 875 C C . ILE A 1 112 ? -11.802 -7.328 -2.227 1.00 88.81 112 ILE A C 1
ATOM 877 O O . ILE A 1 112 ? -12.725 -7.367 -1.415 1.00 88.81 112 ILE A O 1
ATOM 881 N N . PHE A 1 113 ? -10.709 -6.590 -2.023 1.00 84.56 113 PHE A N 1
ATOM 882 C CA . PHE A 1 113 ? -10.525 -5.771 -0.821 1.00 84.56 113 PHE A CA 1
ATOM 883 C C . PHE A 1 113 ? -11.558 -4.654 -0.699 1.00 84.56 113 PHE A C 1
ATOM 885 O O . PHE A 1 113 ? -12.122 -4.461 0.379 1.00 84.56 113 PHE A O 1
ATOM 892 N N . LEU A 1 114 ? -11.836 -3.941 -1.793 1.00 86.94 114 LEU A N 1
ATOM 893 C CA . LEU A 1 114 ? -12.831 -2.869 -1.809 1.00 86.94 114 LEU A CA 1
ATOM 894 C C . LEU A 1 114 ? -14.230 -3.399 -1.503 1.00 86.94 114 LEU A C 1
ATOM 896 O O . LEU A 1 114 ? -14.938 -2.801 -0.700 1.00 86.94 114 LEU A O 1
ATOM 900 N N . VAL A 1 115 ? -14.614 -4.535 -2.088 1.00 90.62 115 VAL A N 1
ATOM 901 C CA . VAL A 1 115 ? -15.911 -5.173 -1.830 1.00 90.62 115 VAL A CA 1
ATOM 902 C C . VAL A 1 115 ? -15.975 -5.697 -0.394 1.00 90.62 115 VAL A C 1
ATOM 904 O O . VAL A 1 115 ? -16.923 -5.406 0.335 1.00 90.62 115 VAL A O 1
ATOM 907 N N . ALA A 1 116 ? -14.951 -6.423 0.057 1.00 86.88 116 ALA A N 1
ATOM 908 C CA . ALA A 1 116 ? -14.926 -7.021 1.390 1.00 86.88 116 ALA A CA 1
ATOM 909 C C . ALA A 1 116 ? -14.806 -5.981 2.519 1.00 86.88 116 ALA A C 1
ATOM 911 O O . ALA A 1 116 ? -15.213 -6.265 3.652 1.00 86.88 116 ALA A O 1
ATOM 912 N N . GLY A 1 117 ? -14.244 -4.807 2.218 1.00 85.19 117 GLY A N 1
ATOM 913 C CA . GLY A 1 117 ? -14.081 -3.661 3.110 1.00 85.19 117 GLY A CA 1
ATOM 914 C C . GLY A 1 117 ? -15.068 -2.516 2.863 1.00 85.19 117 GLY A C 1
ATOM 915 O O . GLY A 1 117 ? -14.927 -1.478 3.504 1.00 85.19 117 GLY A O 1
ATOM 916 N N . TRP A 1 118 ? -16.058 -2.685 1.979 1.00 90.31 118 TRP A N 1
ATOM 917 C CA . TRP A 1 118 ? -16.903 -1.593 1.476 1.00 90.31 118 TRP A CA 1
ATOM 918 C C . TRP A 1 118 ? -17.591 -0.790 2.582 1.00 90.31 118 TRP A C 1
ATOM 920 O O . TRP A 1 118 ? -17.528 0.435 2.590 1.00 90.31 118 TRP A O 1
ATOM 930 N N . ARG A 1 119 ? -18.205 -1.475 3.554 1.00 89.62 119 ARG A N 1
ATOM 931 C CA . ARG A 1 119 ? -18.888 -0.813 4.679 1.00 89.62 119 ARG A CA 1
ATOM 932 C C . ARG A 1 119 ? -17.905 0.008 5.508 1.00 89.62 119 ARG A C 1
ATOM 934 O O . ARG A 1 119 ? -18.075 1.205 5.665 1.00 89.62 119 ARG A O 1
ATOM 941 N N . ARG A 1 120 ? -16.790 -0.602 5.921 1.00 83.56 120 ARG A N 1
ATOM 942 C CA . ARG A 1 120 ? -15.733 0.075 6.690 1.00 83.56 120 ARG A CA 1
ATOM 943 C C . ARG A 1 120 ? -15.137 1.270 5.942 1.00 83.56 120 ARG A C 1
ATOM 945 O O . ARG A 1 120 ? -14.792 2.269 6.571 1.00 83.56 120 ARG A O 1
ATOM 952 N N . LEU A 1 121 ? -14.997 1.167 4.621 1.00 85.75 121 LEU A N 1
ATOM 953 C CA . LEU A 1 121 ? -14.514 2.263 3.790 1.00 85.75 121 LEU A CA 1
ATOM 954 C C . LEU A 1 121 ? -15.404 3.498 3.953 1.00 85.75 121 LEU A C 1
ATOM 956 O O . LEU A 1 121 ? -14.884 4.572 4.239 1.00 85.75 121 LEU A O 1
ATOM 960 N N . TRP A 1 122 ? -16.720 3.334 3.830 1.00 89.81 122 TRP A N 1
ATOM 961 C CA . TRP A 1 122 ? -17.678 4.439 3.903 1.00 89.81 122 TRP A CA 1
ATOM 962 C C . TRP A 1 122 ? -18.013 4.884 5.324 1.00 89.81 122 TRP A C 1
ATOM 964 O O . TRP A 1 122 ? -18.150 6.080 5.562 1.00 89.81 122 TRP A O 1
ATOM 974 N N . ASP A 1 123 ? -18.096 3.947 6.263 1.00 86.56 123 ASP A N 1
ATOM 975 C CA . ASP A 1 123 ? -18.575 4.218 7.619 1.00 86.56 123 ASP A CA 1
ATOM 976 C C . ASP A 1 123 ? -17.454 4.725 8.539 1.00 86.56 123 ASP A C 1
ATOM 978 O O . ASP A 1 123 ? -17.709 5.470 9.483 1.00 86.56 123 ASP A O 1
ATOM 982 N N . VAL A 1 124 ? -16.199 4.336 8.273 1.00 85.31 124 VAL A N 1
ATOM 983 C CA . VAL A 1 124 ? -15.064 4.607 9.172 1.00 85.31 124 VAL A CA 1
ATOM 984 C C . VAL A 1 124 ? -13.950 5.370 8.468 1.00 85.31 124 VAL A C 1
ATOM 986 O O . VAL A 1 124 ? -13.523 6.421 8.947 1.00 85.31 124 VAL A O 1
ATOM 989 N N . LEU A 1 125 ? -13.452 4.857 7.340 1.00 83.94 125 LEU A N 1
ATOM 990 C CA . LEU A 1 125 ? -12.243 5.404 6.717 1.00 83.94 125 LEU A CA 1
ATOM 991 C C . LEU A 1 125 ? -12.501 6.746 6.027 1.00 83.94 125 LEU A C 1
ATOM 993 O O . LEU A 1 125 ? -11.728 7.680 6.224 1.00 83.94 125 LEU A O 1
ATOM 997 N N . PHE A 1 126 ? -13.582 6.865 5.255 1.00 85.00 126 PHE A N 1
ATOM 998 C CA . PHE A 1 126 ? -13.892 8.076 4.495 1.00 85.00 126 PHE A CA 1
ATOM 999 C C . PHE A 1 126 ? -14.216 9.289 5.392 1.00 85.00 126 PHE A C 1
ATOM 1001 O O . PHE A 1 126 ? -13.631 10.354 5.170 1.00 85.00 126 PHE A O 1
ATOM 1008 N N . PRO A 1 127 ? -15.041 9.167 6.453 1.00 85.19 127 PRO A N 1
ATOM 1009 C CA . PRO A 1 127 ? -15.277 10.270 7.382 1.00 85.19 127 PRO A CA 1
ATOM 1010 C C . PRO A 1 127 ? -13.995 10.683 8.116 1.00 85.19 127 PRO A C 1
ATOM 1012 O O . PRO A 1 127 ? -13.645 11.863 8.137 1.00 85.19 127 PRO A O 1
ATOM 1015 N N . ALA A 1 128 ? -13.235 9.714 8.639 1.00 81.19 128 ALA A N 1
ATOM 1016 C CA . ALA A 1 128 ? -11.996 9.989 9.364 1.00 81.19 128 ALA A CA 1
ATOM 1017 C C . ALA A 1 128 ? -10.911 10.608 8.461 1.00 81.19 128 ALA A C 1
ATOM 1019 O O . ALA A 1 128 ? -10.126 11.455 8.906 1.00 81.19 128 ALA A O 1
ATOM 1020 N N . PHE A 1 129 ? -10.867 10.211 7.185 1.00 84.25 129 PHE A N 1
ATOM 1021 C CA . PHE A 1 129 ? -10.030 10.839 6.167 1.00 84.25 129 PHE A CA 1
ATOM 1022 C C . PHE A 1 129 ? -10.389 12.313 5.999 1.00 84.25 129 PHE A C 1
ATOM 1024 O O . PHE A 1 129 ? -9.502 13.165 6.069 1.00 84.25 129 PHE A O 1
ATOM 1031 N N . TRP A 1 130 ? -11.677 12.621 5.823 1.00 83.56 130 TRP A N 1
ATOM 1032 C CA . TRP A 1 130 ? -12.136 13.991 5.614 1.00 83.56 130 TRP A CA 1
ATOM 1033 C C . TRP A 1 130 ? -11.824 14.883 6.818 1.00 83.56 130 TRP A C 1
ATOM 1035 O O . TRP A 1 130 ? -11.234 15.955 6.660 1.00 83.56 130 TRP A O 1
ATOM 1045 N N . GLU A 1 131 ? -12.102 14.399 8.029 1.00 82.56 131 GLU A N 1
ATOM 1046 C CA . GLU A 1 131 ? -11.747 15.087 9.274 1.00 82.56 131 GLU A CA 1
ATOM 1047 C C . GLU A 1 131 ? -10.242 15.377 9.362 1.00 82.56 131 GLU A C 1
ATOM 1049 O O . GLU A 1 131 ? -9.834 16.491 9.698 1.00 82.56 131 GLU A O 1
ATOM 1054 N N . SER A 1 132 ? -9.407 14.403 8.994 1.00 77.00 132 SER A N 1
ATOM 1055 C CA . SER A 1 132 ? -7.945 14.534 9.022 1.00 77.00 132 SER A CA 1
ATOM 1056 C C . SER A 1 132 ? -7.396 15.426 7.902 1.00 77.00 132 SER A C 1
ATOM 1058 O O . SER A 1 132 ? -6.359 16.074 8.072 1.00 77.00 132 SER A O 1
ATOM 1060 N N . SER A 1 133 ? -8.093 15.500 6.766 1.00 76.19 133 SER A N 1
ATOM 1061 C CA . SER A 1 133 ? -7.741 16.376 5.646 1.00 76.19 133 SER A CA 1
ATOM 1062 C C . SER A 1 133 ? -7.990 17.853 5.974 1.00 76.19 133 SER A C 1
ATOM 1064 O O . SER A 1 133 ? -7.177 18.706 5.624 1.00 76.19 133 SER A O 1
ATOM 1066 N N . GLY A 1 134 ? -9.030 18.159 6.761 1.00 63.69 134 GLY A N 1
ATOM 1067 C CA . GLY A 1 134 ? -9.315 19.518 7.238 1.00 63.69 134 GLY A CA 1
ATOM 1068 C C . GLY A 1 134 ? -8.276 20.071 8.225 1.00 63.69 134 GLY A C 1
ATOM 1069 O O . GLY A 1 134 ? -8.165 21.285 8.386 1.00 63.69 134 GLY A O 1
ATOM 1070 N N . VAL A 1 135 ? -7.473 19.203 8.854 1.00 55.41 135 VAL A N 1
ATOM 1071 C CA . VAL A 1 135 ? -6.354 19.579 9.745 1.00 55.41 135 VAL A CA 1
ATOM 1072 C C . VAL A 1 135 ? -5.110 20.025 8.960 1.00 55.41 135 VAL A C 1
ATOM 1074 O O . VAL A 1 135 ? -4.227 20.666 9.527 1.00 55.41 135 VAL A O 1
ATOM 1077 N N . LEU A 1 136 ? -5.041 19.762 7.649 1.00 53.25 136 LEU A N 1
ATOM 1078 C CA . LEU A 1 136 ? -3.973 20.282 6.782 1.00 53.25 136 LEU A CA 1
ATOM 1079 C C . LEU A 1 136 ? -4.104 21.799 6.528 1.00 53.25 136 LEU A C 1
ATOM 1081 O O . LEU A 1 136 ? -3.191 22.405 5.971 1.00 53.25 136 LEU A O 1
ATOM 1085 N N . VAL A 1 137 ? -5.200 22.427 6.978 1.00 49.81 137 VAL A N 1
ATOM 1086 C CA . VAL A 1 137 ? -5.364 23.887 7.034 1.00 49.81 137 VAL A CA 1
ATOM 1087 C C . VAL A 1 137 ? -4.659 24.427 8.292 1.00 49.81 137 VAL A C 1
ATOM 1089 O O . VAL A 1 137 ? -5.040 24.055 9.409 1.00 49.81 137 VAL A O 1
ATOM 1092 N N . PRO A 1 138 ? -3.651 25.317 8.171 1.00 42.16 138 PRO A N 1
ATOM 1093 C CA . PRO A 1 138 ? -2.946 25.864 9.329 1.00 42.16 138 PRO A CA 1
ATOM 1094 C C . PRO A 1 138 ? -3.914 26.641 10.236 1.00 42.16 138 PRO A C 1
ATOM 1096 O O . PRO A 1 138 ? -4.436 27.678 9.840 1.00 42.16 138 PRO A O 1
ATOM 1099 N N . GLY A 1 139 ? -4.165 26.154 11.459 1.00 49.28 139 GLY A N 1
ATOM 1100 C CA . GLY A 1 139 ? -4.919 26.919 12.466 1.00 49.28 139 GLY A CA 1
ATOM 1101 C C . GLY A 1 139 ? -5.720 26.126 13.503 1.00 49.28 139 GLY A C 1
ATOM 1102 O O . GLY A 1 139 ? -6.003 26.666 14.571 1.00 49.28 139 GLY A O 1
ATOM 1103 N N . ARG A 1 140 ? -6.056 24.849 13.275 1.00 43.94 140 ARG A N 1
ATOM 1104 C CA . ARG A 1 140 ? -6.808 24.048 14.266 1.00 43.94 140 ARG A CA 1
ATOM 1105 C C . ARG A 1 140 ? -5.898 23.087 15.033 1.00 43.94 140 ARG A C 1
ATOM 1107 O O . ARG A 1 140 ? -5.511 22.033 14.540 1.00 43.94 140 ARG A O 1
ATOM 1114 N N . ARG A 1 141 ? -5.539 23.459 16.268 1.00 50.53 141 ARG A N 1
ATOM 1115 C CA . ARG A 1 141 ? -4.754 22.616 17.185 1.00 50.53 141 ARG A CA 1
ATOM 1116 C C . ARG A 1 141 ? -5.582 21.473 17.799 1.00 50.53 141 ARG A C 1
ATOM 1118 O O . ARG A 1 141 ? -6.601 21.717 18.426 1.00 50.53 141 ARG A O 1
ATOM 1125 N N . ARG A 1 142 ? -4.941 20.297 17.758 1.00 52.50 142 ARG A N 1
ATOM 1126 C CA . ARG A 1 142 ? -4.838 19.194 18.743 1.00 52.50 142 ARG A CA 1
ATOM 1127 C C . ARG A 1 142 ? -6.020 18.250 19.043 1.00 52.50 142 ARG A C 1
ATOM 1129 O O . ARG A 1 142 ? -7.027 18.619 19.622 1.00 52.50 142 ARG A O 1
ATOM 1136 N N . HIS A 1 143 ? -5.643 16.974 18.895 1.00 47.84 143 HIS A N 1
ATOM 1137 C CA . HIS A 1 143 ? -5.968 15.790 19.697 1.00 47.84 143 HIS A CA 1
ATOM 1138 C C . HIS A 1 143 ? -7.342 15.132 19.545 1.00 47.84 143 HIS A C 1
ATOM 1140 O O . HIS A 1 143 ? -8.257 15.346 20.330 1.00 47.84 143 HIS A O 1
ATOM 1146 N N . ARG A 1 144 ? -7.343 14.073 18.733 1.00 44.31 144 ARG A N 1
ATOM 1147 C CA . ARG A 1 144 ? -7.814 12.765 19.191 1.00 44.31 144 ARG A CA 1
ATOM 1148 C C . ARG A 1 144 ? -6.702 11.762 18.901 1.00 44.31 144 ARG A C 1
ATOM 1150 O O . ARG A 1 144 ? -6.180 11.746 17.790 1.00 44.31 144 ARG A O 1
ATOM 1157 N N . ARG A 1 145 ? -6.268 10.975 19.896 1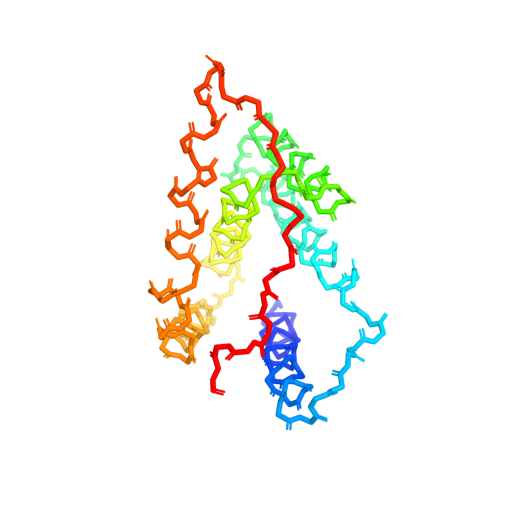.00 44.41 145 ARG A N 1
ATOM 1158 C CA . ARG A 1 145 ? -5.524 9.744 19.583 1.00 44.41 145 ARG A CA 1
ATOM 1159 C C . ARG A 1 145 ? -6.392 8.986 18.584 1.00 44.41 145 ARG A C 1
ATOM 1161 O O . ARG A 1 145 ? -7.591 8.866 18.830 1.00 44.41 145 ARG A O 1
ATOM 1168 N N . LEU A 1 146 ? -5.794 8.504 17.499 1.00 50.59 146 LEU A N 1
ATOM 1169 C CA . LEU A 1 146 ? -6.387 7.515 16.603 1.00 50.59 146 LEU A CA 1
ATOM 1170 C C . LEU A 1 146 ? -6.565 6.199 17.384 1.00 50.59 146 LEU A C 1
ATOM 1172 O O . LEU A 1 146 ? -5.901 5.208 17.120 1.00 50.59 146 LEU A O 1
ATOM 1176 N N . VAL A 1 147 ? -7.414 6.203 18.410 1.00 44.88 147 VAL A N 1
ATOM 1177 C CA . VAL A 1 147 ? -8.092 5.000 18.869 1.00 44.88 147 VAL A CA 1
ATOM 1178 C C . VAL A 1 147 ? -9.315 4.952 17.976 1.00 44.88 147 VAL A C 1
ATOM 1180 O O . VAL A 1 147 ? -10.341 5.562 18.267 1.00 44.88 147 VAL A O 1
ATOM 1183 N N . VAL A 1 148 ? -9.134 4.343 16.805 1.00 48.56 148 VAL A N 1
ATOM 1184 C CA . VAL A 1 148 ? -10.260 3.817 16.040 1.00 48.56 148 VAL A CA 1
ATOM 1185 C C . VAL A 1 148 ? -10.918 2.835 16.998 1.00 48.56 148 VAL A C 1
ATOM 1187 O O . VAL A 1 148 ? -10.328 1.812 17.330 1.00 48.56 148 VAL A O 1
ATOM 1190 N N . ASP A 1 149 ? -12.046 3.245 17.569 1.00 41.47 149 ASP A N 1
ATOM 1191 C CA . ASP A 1 149 ? -12.826 2.422 18.477 1.00 41.47 149 ASP A CA 1
ATOM 1192 C C . ASP A 1 149 ? -13.250 1.181 17.682 1.00 41.47 149 ASP A C 1
ATOM 1194 O O . ASP A 1 149 ? -14.049 1.276 16.750 1.00 41.47 149 ASP A O 1
ATOM 1198 N N . ASP A 1 150 ? -12.670 0.026 18.014 1.00 46.97 150 ASP A N 1
ATOM 1199 C CA . ASP A 1 150 ? -12.927 -1.292 17.408 1.00 46.97 150 ASP A CA 1
ATOM 1200 C C . ASP A 1 150 ? -14.362 -1.806 17.714 1.00 46.97 150 ASP A C 1
ATOM 1202 O O . ASP A 1 150 ? -14.628 -3.004 17.691 1.00 46.97 150 ASP A O 1
ATOM 1206 N N . ARG A 1 151 ? -15.305 -0.903 18.025 1.00 39.62 151 ARG A N 1
ATOM 1207 C CA . ARG A 1 151 ? -16.692 -1.182 18.439 1.00 39.62 151 ARG A CA 1
ATOM 1208 C C . ARG A 1 151 ? -17.738 -0.962 17.346 1.00 39.62 151 ARG A C 1
ATOM 1210 O O . ARG A 1 151 ? -18.926 -1.069 17.627 1.00 39.62 151 ARG A O 1
ATOM 1217 N N . ALA A 1 152 ? -17.328 -0.635 16.124 1.00 41.25 152 ALA A N 1
ATOM 1218 C CA . ALA A 1 152 ? -18.245 -0.486 14.997 1.00 41.25 152 ALA A CA 1
ATOM 1219 C C . ALA A 1 152 ? -18.380 -1.793 14.195 1.00 41.25 152 ALA A C 1
ATOM 1221 O O . ALA A 1 152 ? -18.070 -1.799 13.009 1.00 41.25 152 ALA A O 1
ATOM 1222 N N . GLU A 1 153 ? -18.820 -2.877 14.844 1.00 39.56 153 GLU A N 1
ATOM 1223 C CA . GLU A 1 153 ? -19.573 -3.996 14.237 1.00 39.56 153 GLU A CA 1
ATOM 1224 C C . GLU A 1 153 ? -20.540 -4.586 15.272 1.00 39.56 153 GLU A C 1
ATOM 1226 O O . GLU A 1 153 ? -20.077 -4.944 16.380 1.00 39.56 153 GLU A O 1
#

Secondary structure (DSSP, 8-state):
-HHHHHHHHHHHHHHHHHHHHHHHTT---TTHHHHHHHHHHHHHHHHHHHHHTTSS-HHHHHHHHHHHHHHHHS---HHHHHHHHHHHHHHHHHHHHHH-TTHHHHHHHHHHHHHHTHHHIIIIIHHHHHHHHHTTSTT----------TT--

pLDDT: mean 77.86, std 12.89, range [39.56, 90.62]